Protein AF-U6D8N9-F1 (afdb_monomer_lite)

Structure (mmCIF, N/CA/C/O backbone):
data_AF-U6D8N9-F1
#
_entry.id   AF-U6D8N9-F1
#
loop_
_atom_site.group_PDB
_atom_site.id
_atom_site.type_symbol
_atom_site.label_atom_id
_atom_site.label_alt_id
_atom_site.label_comp_id
_atom_site.label_asym_id
_atom_site.label_entity_id
_atom_site.label_seq_id
_atom_site.pdbx_PDB_ins_code
_atom_site.Cartn_x
_atom_site.Cartn_y
_atom_site.Cartn_z
_atom_site.occupancy
_atom_site.B_iso_or_equiv
_atom_site.auth_seq_id
_atom_site.auth_comp_id
_atom_site.auth_asym_id
_atom_site.auth_atom_id
_atom_site.pdbx_PDB_model_num
ATOM 1 N N . LYS A 1 1 ? 36.384 -17.947 -38.502 1.00 39.75 1 LYS A N 1
ATOM 2 C CA . LYS A 1 1 ? 36.173 -18.004 -37.034 1.00 39.75 1 LYS A CA 1
ATOM 3 C C . LYS A 1 1 ? 35.117 -16.955 -36.671 1.00 39.75 1 LYS A C 1
ATOM 5 O O . LYS A 1 1 ? 35.402 -15.784 -36.860 1.00 39.75 1 LYS A O 1
ATOM 10 N N . LYS A 1 2 ? 33.898 -17.343 -36.265 1.00 46.84 2 LYS A N 1
ATOM 11 C CA . LYS A 1 2 ? 32.877 -16.417 -35.724 1.00 46.84 2 LYS A CA 1
ATOM 12 C C . LYS A 1 2 ? 32.918 -16.513 -34.194 1.00 46.84 2 LYS A C 1
ATOM 14 O O . LYS A 1 2 ? 32.837 -17.642 -33.709 1.00 46.84 2 LYS A O 1
ATOM 19 N N . PRO A 1 3 ? 33.0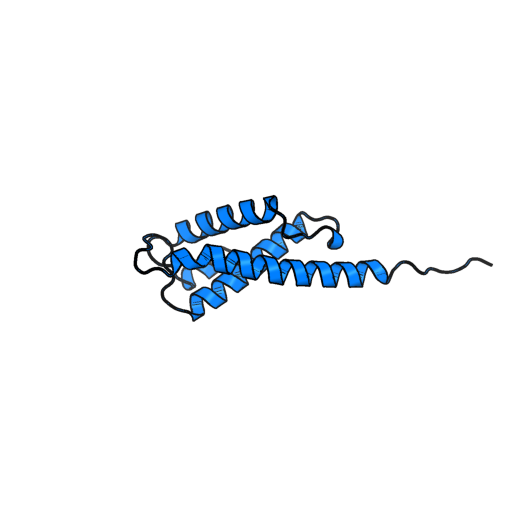52 -15.412 -33.438 1.00 44.06 3 PRO A N 1
ATOM 20 C CA . PRO A 1 3 ? 32.887 -15.471 -31.996 1.00 44.06 3 PRO A CA 1
ATOM 21 C C . PRO A 1 3 ? 31.393 -15.551 -31.653 1.00 44.06 3 PRO A C 1
ATOM 23 O O . PRO A 1 3 ? 30.565 -14.842 -32.225 1.00 44.06 3 PRO A O 1
ATOM 26 N N . LYS A 1 4 ? 31.070 -16.483 -30.752 1.00 53.25 4 LYS A N 1
ATOM 27 C CA . LYS A 1 4 ? 29.778 -16.650 -30.082 1.00 53.25 4 LYS A CA 1
ATOM 28 C C . LYS A 1 4 ? 29.699 -15.661 -28.910 1.00 53.25 4 LYS A C 1
ATOM 30 O O . LYS A 1 4 ? 30.587 -15.665 -28.070 1.00 53.25 4 LYS A O 1
ATOM 35 N N . THR A 1 5 ? 28.631 -14.866 -28.920 1.00 55.56 5 THR A N 1
ATOM 36 C CA . THR A 1 5 ? 27.770 -14.412 -27.809 1.00 55.56 5 THR A CA 1
ATOM 37 C C . THR A 1 5 ? 28.386 -14.175 -26.423 1.00 55.56 5 THR A C 1
ATOM 39 O O . THR A 1 5 ? 28.759 -15.125 -25.742 1.00 55.56 5 THR A O 1
ATOM 42 N N . ALA A 1 6 ? 28.313 -12.923 -25.952 1.00 47.12 6 ALA A N 1
ATOM 43 C CA . ALA A 1 6 ? 28.402 -12.550 -24.537 1.00 47.12 6 ALA A CA 1
ATOM 44 C C . ALA A 1 6 ? 27.665 -11.215 -24.271 1.00 47.12 6 ALA A C 1
ATOM 46 O O . ALA A 1 6 ? 28.308 -10.193 -24.078 1.00 47.12 6 ALA A O 1
ATOM 47 N N . GLU A 1 7 ? 26.325 -11.202 -24.292 1.00 46.59 7 GLU A N 1
ATOM 48 C CA . GLU A 1 7 ? 25.529 -10.008 -23.911 1.00 46.59 7 GLU A CA 1
ATOM 49 C C . GLU A 1 7 ? 24.281 -10.328 -23.056 1.00 46.59 7 GLU A C 1
ATOM 51 O O . GLU A 1 7 ? 23.499 -9.440 -22.744 1.00 46.59 7 GLU A O 1
ATOM 56 N N . ALA A 1 8 ? 24.069 -11.580 -22.630 1.00 45.88 8 ALA A N 1
ATOM 57 C CA . ALA A 1 8 ? 22.796 -11.978 -22.011 1.00 45.88 8 ALA A CA 1
ATOM 58 C C . ALA A 1 8 ? 22.736 -11.898 -20.468 1.00 45.88 8 ALA A C 1
ATOM 60 O O . ALA A 1 8 ? 21.652 -12.057 -19.910 1.00 45.88 8 ALA A O 1
ATOM 61 N N . ASP A 1 9 ? 23.846 -11.646 -19.763 1.00 51.69 9 ASP A N 1
ATOM 62 C CA . ASP A 1 9 ? 23.874 -11.756 -18.290 1.00 51.69 9 ASP A CA 1
ATOM 63 C C . ASP A 1 9 ? 23.598 -10.434 -17.544 1.00 51.69 9 ASP A C 1
ATOM 65 O O . ASP A 1 9 ? 23.009 -10.439 -16.461 1.00 51.69 9 ASP A O 1
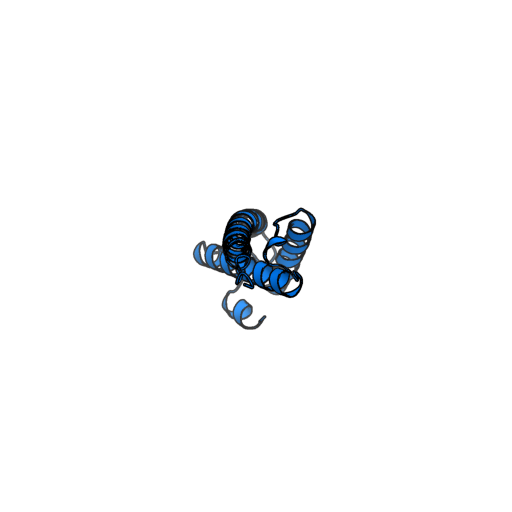ATOM 69 N N . THR A 1 10 ? 23.930 -9.281 -18.132 1.00 58.38 10 THR A N 1
ATOM 70 C CA . THR A 1 10 ? 23.891 -7.984 -17.428 1.00 58.38 10 THR A CA 1
ATOM 71 C C . THR A 1 10 ? 22.472 -7.448 -17.212 1.00 58.38 10 THR A C 1
ATOM 73 O O . THR A 1 10 ? 22.157 -6.951 -16.128 1.00 58.38 10 THR A O 1
ATOM 76 N N . SER A 1 11 ? 21.585 -7.589 -18.204 1.00 57.31 11 SER A N 1
ATOM 77 C CA . SER A 1 11 ? 20.202 -7.093 -18.103 1.00 57.31 11 SER A CA 1
ATOM 78 C C . SER A 1 11 ? 19.365 -7.863 -17.080 1.00 57.31 11 SER A C 1
ATOM 80 O O . SER A 1 11 ? 18.422 -7.317 -16.507 1.00 57.31 11 SER A O 1
ATOM 82 N N . SER A 1 12 ? 19.712 -9.122 -16.783 1.00 63.38 12 SER A N 1
ATOM 83 C CA . SER A 1 12 ? 18.969 -9.920 -15.799 1.00 63.38 12 SER A CA 1
ATOM 84 C C . SER A 1 12 ? 19.244 -9.470 -14.357 1.00 63.38 12 SER A C 1
ATOM 86 O O . SER A 1 12 ? 18.317 -9.377 -13.550 1.00 63.38 12 SER A O 1
ATOM 88 N N . GLU A 1 13 ? 20.495 -9.128 -14.041 1.00 74.38 13 GLU A N 1
ATOM 89 C CA . GLU A 1 13 ? 20.914 -8.666 -12.714 1.00 74.38 13 GLU A CA 1
ATOM 90 C C . GLU A 1 13 ? 20.426 -7.239 -12.436 1.00 74.38 13 GLU A C 1
ATOM 92 O O . GLU A 1 13 ? 19.8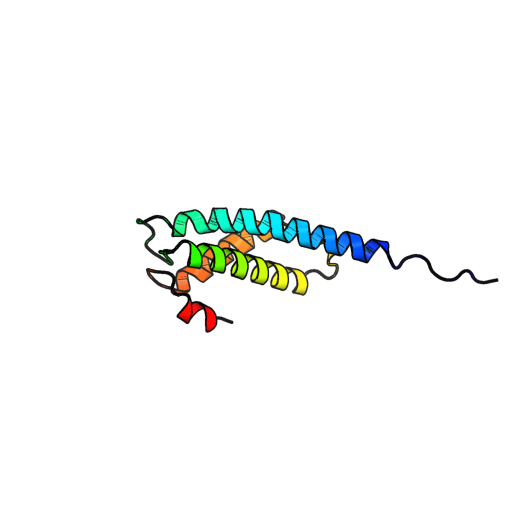94 -6.959 -11.357 1.00 74.38 13 GLU A O 1
ATOM 97 N N . LEU A 1 14 ? 20.514 -6.350 -13.433 1.00 77.19 14 LEU A N 1
ATOM 98 C CA . LEU A 1 14 ? 20.006 -4.982 -13.325 1.00 77.19 14 LEU A CA 1
ATOM 99 C C . LEU A 1 14 ? 18.485 -4.969 -13.105 1.00 77.19 14 LEU A C 1
ATOM 101 O O . LEU A 1 14 ? 17.990 -4.282 -12.212 1.00 77.19 14 LEU A O 1
ATOM 105 N N . ALA A 1 15 ? 17.746 -5.798 -13.848 1.00 78.12 15 ALA A N 1
ATOM 106 C CA . ALA A 1 15 ? 16.303 -5.944 -13.693 1.00 78.12 15 ALA A CA 1
ATOM 107 C C . ALA A 1 15 ? 15.900 -6.473 -12.306 1.00 78.12 15 ALA A C 1
ATOM 109 O O . ALA A 1 15 ? 14.915 -6.005 -11.730 1.00 78.12 15 ALA A O 1
ATOM 110 N N . LYS A 1 16 ? 16.640 -7.442 -11.745 1.00 83.06 16 LYS A N 1
ATOM 111 C CA . LYS A 1 16 ? 16.398 -7.936 -10.375 1.00 83.06 16 LYS A CA 1
ATOM 112 C C . LYS A 1 16 ? 16.620 -6.828 -9.349 1.00 83.06 16 LYS A C 1
ATOM 114 O O . LYS A 1 16 ? 15.776 -6.630 -8.475 1.00 83.06 16 LYS A O 1
ATOM 119 N N . LYS A 1 17 ? 17.715 -6.078 -9.489 1.00 87.00 17 LYS A N 1
ATOM 120 C CA . LYS A 1 17 ? 18.057 -4.979 -8.582 1.00 87.00 17 LYS A CA 1
ATOM 121 C C . LYS A 1 17 ? 17.039 -3.843 -8.650 1.00 87.00 17 LYS A C 1
ATOM 123 O O . LYS A 1 17 ? 16.577 -3.387 -7.609 1.00 87.00 17 LYS A O 1
ATOM 128 N N . SER A 1 18 ? 16.626 -3.454 -9.855 1.00 86.19 18 SER A N 1
ATOM 129 C CA . SER A 1 18 ? 15.607 -2.422 -10.075 1.00 86.19 18 SER A CA 1
ATOM 130 C C . SER A 1 18 ? 14.265 -2.809 -9.436 1.00 86.19 18 SER A C 1
ATOM 132 O O . SER A 1 18 ? 13.695 -2.055 -8.647 1.00 86.19 18 SER A O 1
ATOM 134 N N . LYS A 1 19 ? 13.823 -4.060 -9.628 1.00 87.94 19 LYS A N 1
ATOM 135 C CA . LYS A 1 19 ? 12.625 -4.618 -8.974 1.00 87.94 19 LYS A CA 1
ATOM 136 C C . LYS A 1 19 ? 12.699 -4.605 -7.448 1.00 87.94 19 LYS A C 1
ATOM 138 O O . LYS A 1 19 ? 11.703 -4.291 -6.794 1.00 87.94 19 LYS A O 1
ATOM 143 N N . GLU A 1 20 ? 13.845 -4.960 -6.875 1.00 90.31 20 GLU A N 1
ATOM 144 C CA . GLU A 1 20 ? 14.033 -4.960 -5.423 1.00 90.31 20 GLU A CA 1
ATOM 145 C C . GLU A 1 20 ? 13.999 -3.540 -4.844 1.00 90.31 20 GLU A C 1
ATOM 147 O O . GLU A 1 20 ? 13.274 -3.285 -3.876 1.00 90.31 20 GLU A O 1
ATOM 152 N N . VAL A 1 21 ? 14.717 -2.605 -5.474 1.00 91.31 21 VAL A N 1
ATOM 153 C CA . VAL A 1 21 ? 14.730 -1.187 -5.089 1.00 91.31 21 VAL A CA 1
ATOM 154 C C . VAL A 1 21 ? 13.327 -0.599 -5.190 1.00 91.31 21 VAL A C 1
ATOM 156 O O . VAL A 1 21 ? 12.831 -0.037 -4.212 1.00 91.31 21 VAL A O 1
ATOM 159 N N . PHE A 1 22 ? 12.644 -0.806 -6.319 1.00 91.06 22 PHE A N 1
ATOM 160 C CA . PHE A 1 22 ? 11.269 -0.360 -6.518 1.00 91.06 22 PHE A CA 1
ATOM 161 C C . PHE A 1 22 ? 10.350 -0.886 -5.417 1.00 91.06 22 PHE A C 1
ATOM 163 O O . PHE A 1 22 ? 9.610 -0.117 -4.807 1.00 91.06 22 PHE A O 1
ATOM 170 N N . ARG A 1 23 ? 10.415 -2.189 -5.115 1.00 91.75 23 ARG A N 1
ATOM 171 C CA . ARG A 1 23 ? 9.588 -2.808 -4.074 1.00 91.75 23 ARG A CA 1
ATOM 172 C C . ARG A 1 23 ? 9.831 -2.173 -2.707 1.00 91.75 23 ARG A C 1
ATOM 174 O O . ARG A 1 23 ? 8.866 -1.918 -1.987 1.00 91.75 23 ARG A O 1
ATOM 181 N N . LYS A 1 24 ? 11.092 -1.935 -2.340 1.00 93.50 24 LYS A N 1
ATOM 182 C CA . LYS A 1 24 ? 11.459 -1.339 -1.049 1.00 93.50 24 LYS A CA 1
ATOM 183 C C . LYS A 1 24 ? 10.956 0.102 -0.939 1.00 93.50 24 LYS A C 1
ATOM 185 O O . LYS A 1 24 ? 10.216 0.408 -0.004 1.00 93.50 24 LYS A O 1
ATOM 190 N N . GLU A 1 25 ? 11.286 0.939 -1.918 1.00 94.56 25 GLU A N 1
ATOM 191 C CA . GLU A 1 25 ? 10.894 2.353 -1.962 1.00 94.56 25 GLU A CA 1
ATOM 192 C C . GLU A 1 25 ? 9.369 2.509 -2.004 1.00 94.56 25 GLU A C 1
ATOM 194 O O . GLU A 1 25 ? 8.776 3.272 -1.237 1.00 94.56 25 GLU A O 1
ATOM 199 N N . MET A 1 26 ? 8.706 1.729 -2.862 1.00 94.31 26 MET A N 1
ATOM 200 C CA . MET A 1 26 ? 7.255 1.754 -2.998 1.00 94.31 26 MET A CA 1
ATOM 201 C C . MET A 1 26 ? 6.569 1.275 -1.721 1.00 94.31 26 MET A C 1
ATOM 203 O O . MET A 1 26 ? 5.624 1.908 -1.259 1.00 94.31 26 MET A O 1
ATOM 207 N N . SER A 1 27 ? 7.066 0.208 -1.087 1.00 94.56 27 SER A N 1
ATOM 208 C CA . SER A 1 27 ? 6.512 -0.261 0.184 1.00 94.56 27 SER A CA 1
ATOM 209 C C . SER A 1 27 ? 6.596 0.812 1.268 1.00 94.56 27 SER A C 1
ATOM 211 O O . SER A 1 27 ? 5.634 0.982 2.016 1.00 94.56 27 SER A O 1
ATOM 213 N N . GLN A 1 28 ? 7.711 1.540 1.366 1.00 95.50 28 GLN A N 1
ATOM 214 C CA . GLN A 1 28 ? 7.851 2.632 2.332 1.00 95.50 28 GLN A CA 1
ATOM 215 C C . GLN A 1 28 ? 6.878 3.777 2.030 1.00 95.50 28 GLN A C 1
ATOM 217 O O . GLN A 1 28 ? 6.205 4.270 2.938 1.00 95.50 28 GLN A O 1
ATOM 222 N N . PHE A 1 29 ? 6.744 4.155 0.759 1.00 95.56 29 PHE A N 1
ATOM 223 C CA . PHE A 1 29 ? 5.814 5.196 0.331 1.00 95.56 29 PHE A CA 1
ATOM 224 C C . PHE A 1 29 ? 4.345 4.823 0.588 1.00 95.56 29 PHE A C 1
ATOM 226 O O . PHE A 1 29 ? 3.567 5.634 1.094 1.00 95.56 29 PHE A O 1
ATOM 233 N N . ILE A 1 30 ? 3.963 3.576 0.307 1.00 95.12 30 ILE A N 1
ATOM 234 C CA . ILE A 1 30 ? 2.613 3.064 0.558 1.00 95.12 30 ILE A CA 1
ATOM 235 C C . ILE A 1 30 ? 2.319 3.061 2.057 1.00 95.12 30 ILE A C 1
ATOM 237 O O . ILE A 1 30 ? 1.266 3.540 2.462 1.00 95.12 30 ILE A O 1
ATOM 241 N N . VAL A 1 31 ? 3.252 2.607 2.899 1.00 95.62 31 VAL A N 1
ATOM 242 C CA . VAL A 1 31 ? 3.104 2.666 4.365 1.00 95.62 31 VAL A CA 1
ATOM 243 C C . VAL A 1 31 ? 2.855 4.101 4.836 1.00 95.62 31 VAL A C 1
ATOM 245 O O . VAL A 1 31 ? 1.945 4.329 5.634 1.00 95.62 31 VAL A O 1
ATOM 248 N N . GLN A 1 32 ? 3.588 5.083 4.300 1.00 95.44 32 GLN A N 1
ATOM 249 C CA . GLN A 1 32 ? 3.343 6.497 4.602 1.00 95.44 32 GLN A CA 1
ATOM 250 C C . GLN A 1 32 ? 1.947 6.954 4.159 1.00 95.44 32 GLN A C 1
ATOM 252 O O . GLN A 1 32 ? 1.258 7.631 4.922 1.00 95.44 32 GLN A O 1
ATOM 257 N N . CYS A 1 33 ? 1.498 6.546 2.970 1.00 94.88 33 CYS A N 1
ATOM 258 C CA . CYS A 1 33 ? 0.160 6.859 2.467 1.00 94.88 33 CYS A CA 1
ATOM 259 C C . CYS A 1 33 ? -0.958 6.181 3.271 1.00 94.88 33 CYS A C 1
ATOM 261 O O . CYS A 1 33 ? -2.051 6.734 3.366 1.00 94.88 33 CYS A O 1
ATOM 263 N N . LEU A 1 34 ? -0.698 5.007 3.852 1.00 94.69 34 LEU A N 1
ATOM 264 C CA . LEU A 1 34 ? -1.658 4.239 4.644 1.00 94.69 34 LEU A CA 1
ATOM 265 C C . LEU A 1 34 ? -1.740 4.699 6.109 1.00 94.69 34 LEU A C 1
ATOM 267 O O . LEU A 1 34 ? -2.768 4.498 6.751 1.00 94.69 34 LEU A O 1
ATOM 271 N N . ASN A 1 35 ? -0.696 5.329 6.657 1.00 94.06 35 ASN A N 1
ATOM 272 C CA . ASN A 1 35 ? -0.669 5.787 8.054 1.00 94.06 35 ASN A CA 1
ATOM 273 C C . ASN A 1 35 ? -1.866 6.676 8.464 1.00 94.06 35 ASN A C 1
ATOM 275 O O . ASN A 1 35 ? -2.412 6.457 9.548 1.00 94.06 35 ASN A O 1
ATOM 279 N N . PRO A 1 36 ? -2.344 7.633 7.642 1.00 93.81 36 PRO A N 1
ATOM 280 C CA . PRO A 1 36 ? -3.556 8.400 7.937 1.00 93.81 36 PRO A CA 1
ATOM 281 C C . PRO A 1 36 ? -4.805 7.532 8.135 1.00 93.81 36 PRO A C 1
ATOM 283 O O . PRO A 1 36 ? -5.647 7.868 8.963 1.00 93.81 36 PRO A O 1
ATOM 286 N N . TYR A 1 37 ? -4.898 6.396 7.438 1.00 93.38 37 TYR A N 1
ATOM 287 C CA . TYR A 1 37 ? -6.037 5.479 7.519 1.00 93.38 37 TYR A CA 1
ATOM 288 C C . TYR A 1 37 ? -6.043 4.640 8.802 1.00 93.38 37 TYR A C 1
ATOM 290 O O . TYR A 1 37 ? -7.073 4.083 9.164 1.00 93.38 37 TYR A O 1
ATOM 298 N N . ARG A 1 38 ? -4.930 4.580 9.546 1.00 92.75 38 ARG A N 1
ATOM 299 C CA . ARG A 1 38 ? -4.900 3.979 10.891 1.00 92.75 38 ARG A CA 1
ATOM 300 C C . ARG A 1 38 ? -5.403 4.912 11.990 1.00 92.75 38 ARG A C 1
ATOM 302 O O . ARG A 1 38 ? -5.632 4.459 13.111 1.00 92.75 38 ARG A O 1
ATOM 309 N N . LYS A 1 39 ? -5.521 6.216 11.721 1.00 92.94 39 LYS A N 1
ATOM 310 C CA . LYS A 1 39 ? -5.935 7.170 12.754 1.00 92.94 39 LYS A CA 1
ATOM 311 C C . LYS A 1 39 ? -7.386 6.901 13.166 1.00 92.94 39 LYS A C 1
ATOM 313 O O . LYS A 1 39 ? -8.214 6.603 12.305 1.00 92.94 39 LYS A O 1
ATOM 318 N N . PRO A 1 40 ? -7.722 7.050 14.459 1.00 88.69 40 PRO A N 1
ATOM 319 C CA . PRO A 1 40 ? -9.085 6.830 14.929 1.00 88.69 40 PRO A CA 1
ATOM 320 C C . PRO A 1 40 ? -10.102 7.797 14.311 1.00 88.69 40 PRO A C 1
ATOM 322 O O . PRO A 1 40 ? -11.259 7.427 14.149 1.00 88.69 40 PRO A O 1
ATOM 325 N N . ASP A 1 41 ? -9.643 8.984 13.909 1.00 88.81 41 ASP A N 1
ATOM 326 C CA . ASP A 1 41 ? -10.440 10.030 13.257 1.00 88.81 41 ASP A CA 1
ATOM 327 C C . ASP A 1 41 ? -10.672 9.780 11.749 1.00 88.81 41 ASP A C 1
ATOM 329 O O . ASP A 1 41 ? -11.353 10.546 11.068 1.00 88.81 41 ASP A O 1
ATOM 333 N N . CYS A 1 42 ? -1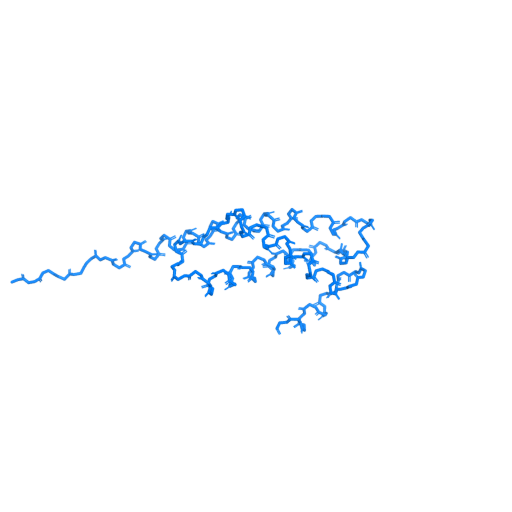0.100 8.708 11.187 1.00 90.69 42 CYS A N 1
ATOM 334 C CA . CYS A 1 42 ? -10.282 8.389 9.778 1.00 90.69 42 CYS A CA 1
ATOM 335 C C . CYS A 1 42 ? -11.729 7.951 9.505 1.00 90.69 42 CYS A C 1
ATOM 337 O O . CYS A 1 42 ? -12.206 6.961 10.060 1.00 90.69 42 CYS A O 1
ATOM 339 N N . LYS A 1 43 ? -12.414 8.692 8.628 1.00 88.81 43 LYS A N 1
ATOM 340 C CA . LYS A 1 43 ? -13.832 8.481 8.295 1.00 88.81 43 LYS A CA 1
ATOM 341 C C . LYS A 1 43 ? -14.067 7.503 7.143 1.00 88.81 43 LYS A C 1
ATOM 343 O O . LYS A 1 43 ? -15.210 7.124 6.920 1.00 88.81 43 LYS A O 1
ATOM 348 N N . VAL A 1 44 ? -13.025 7.155 6.382 1.00 89.81 44 VAL A N 1
ATOM 349 C CA . VAL A 1 44 ? -13.130 6.330 5.170 1.00 89.81 44 VAL A CA 1
ATOM 350 C C . VAL A 1 44 ? -11.967 5.351 5.101 1.00 89.81 44 VAL A C 1
ATOM 352 O O . VAL A 1 44 ? -10.820 5.770 5.206 1.00 89.81 44 VAL A O 1
ATOM 355 N N . GLY A 1 45 ? -12.247 4.065 4.887 1.00 89.69 45 GLY A N 1
ATOM 356 C CA . GLY A 1 45 ? -11.233 3.019 4.759 1.00 89.69 45 GLY A CA 1
ATOM 357 C C . GLY A 1 45 ? -10.363 2.874 6.007 1.00 89.69 45 GLY A C 1
ATOM 358 O O . GLY A 1 45 ? -9.185 2.536 5.896 1.00 89.69 45 GLY A O 1
ATOM 359 N N . ARG A 1 46 ? -10.907 3.171 7.198 1.00 94.44 46 ARG A N 1
ATOM 360 C CA . ARG A 1 46 ? -10.147 3.109 8.450 1.00 94.44 46 ARG A CA 1
ATOM 361 C C . ARG A 1 46 ? -9.632 1.694 8.689 1.00 94.44 46 ARG A C 1
ATOM 363 O O . ARG A 1 46 ? -10.411 0.745 8.715 1.00 94.44 46 ARG A O 1
ATOM 370 N N . ILE A 1 47 ? -8.334 1.563 8.926 1.00 94.00 47 ILE A N 1
ATOM 371 C CA . ILE A 1 47 ? -7.675 0.289 9.206 1.00 94.00 47 ILE A CA 1
ATOM 372 C C . ILE A 1 47 ? -7.633 0.091 10.721 1.00 94.00 47 ILE A C 1
ATOM 374 O O . ILE A 1 47 ? -7.066 0.912 11.445 1.00 94.00 47 ILE A O 1
ATOM 378 N N . THR A 1 48 ? -8.243 -0.987 11.206 1.00 91.06 48 THR A N 1
ATOM 379 C CA . THR A 1 48 ? -8.408 -1.260 12.643 1.00 91.06 48 THR A CA 1
ATOM 380 C C . THR A 1 48 ? -7.266 -2.088 13.219 1.00 91.06 48 THR A C 1
ATOM 382 O O . THR A 1 48 ? -6.839 -1.827 14.343 1.00 91.06 48 THR A O 1
ATOM 385 N N . THR A 1 49 ? -6.738 -3.052 12.460 1.00 92.06 49 THR A N 1
ATOM 386 C CA . THR A 1 49 ? -5.689 -3.959 12.935 1.00 92.06 49 THR A CA 1
ATOM 387 C C . THR A 1 49 ? -4.338 -3.690 12.272 1.00 92.06 49 THR A C 1
ATOM 389 O O . THR A 1 49 ? -4.219 -3.182 11.154 1.00 92.06 49 THR A O 1
ATOM 392 N N . THR A 1 50 ? -3.263 -4.050 12.976 1.00 92.44 50 THR A N 1
ATOM 393 C CA . THR A 1 50 ? -1.909 -3.977 12.408 1.00 92.44 50 THR A CA 1
ATOM 394 C C . THR A 1 50 ? -1.674 -5.049 11.345 1.00 92.44 50 THR A C 1
ATOM 396 O O . THR A 1 50 ? -0.859 -4.833 10.445 1.00 92.44 50 THR A O 1
ATOM 399 N N . GLU A 1 51 ? -2.371 -6.180 11.438 1.00 92.62 51 GLU A N 1
ATOM 400 C CA . GLU A 1 51 ? -2.307 -7.261 10.457 1.00 92.62 51 GLU A CA 1
ATOM 401 C C . GLU A 1 51 ? -2.868 -6.808 9.109 1.00 92.62 51 GLU A C 1
ATOM 403 O O . GLU A 1 51 ? -2.144 -6.857 8.113 1.00 92.62 51 GLU A O 1
ATOM 408 N N . ASP A 1 52 ? -4.075 -6.233 9.107 1.00 91.12 52 ASP A N 1
ATOM 409 C CA . ASP A 1 52 ? -4.721 -5.692 7.908 1.00 91.12 52 ASP A CA 1
ATOM 410 C C . ASP A 1 52 ? -3.844 -4.653 7.223 1.00 91.12 52 ASP A C 1
ATOM 412 O O . ASP A 1 52 ? -3.642 -4.690 6.015 1.00 91.12 52 ASP A O 1
ATOM 416 N N . PHE A 1 53 ? -3.236 -3.755 7.994 1.00 93.19 53 PHE A N 1
ATOM 417 C CA . PHE A 1 53 ? -2.326 -2.767 7.432 1.00 93.19 53 PHE A CA 1
ATOM 418 C C . PHE A 1 53 ? -1.098 -3.395 6.768 1.00 93.19 53 PHE A C 1
ATOM 420 O O . PHE A 1 53 ? -0.689 -2.956 5.695 1.00 93.19 53 PHE A O 1
ATOM 427 N N . LYS A 1 54 ? -0.465 -4.384 7.417 1.00 93.62 54 LYS A N 1
ATOM 428 C CA . LYS A 1 54 ? 0.715 -5.061 6.858 1.00 93.62 54 LYS A CA 1
ATOM 429 C C . LYS A 1 54 ? 0.335 -5.810 5.585 1.00 93.62 54 LYS A C 1
ATOM 431 O O . LYS A 1 54 ? 1.084 -5.757 4.609 1.00 93.62 54 LYS A O 1
ATOM 436 N N . HIS A 1 55 ? -0.811 -6.484 5.599 1.00 92.44 55 HIS A N 1
ATOM 437 C CA . HIS A 1 55 ? -1.345 -7.183 4.442 1.00 92.44 55 HIS A CA 1
ATOM 438 C C . HIS A 1 55 ? -1.625 -6.207 3.296 1.00 92.44 55 HIS A C 1
ATOM 440 O O . HIS A 1 55 ? -1.093 -6.372 2.202 1.00 92.44 55 HIS A O 1
ATOM 446 N N . LEU A 1 56 ? -2.355 -5.130 3.573 1.00 92.81 56 LEU A N 1
ATOM 447 C CA . LEU A 1 56 ? -2.749 -4.131 2.590 1.00 92.81 56 LEU A CA 1
ATOM 448 C C . LEU A 1 56 ? -1.548 -3.391 1.991 1.00 92.81 56 LEU A C 1
ATOM 450 O O . LEU A 1 56 ? -1.472 -3.222 0.777 1.00 92.81 56 LEU A O 1
ATOM 454 N N . ALA A 1 57 ? -0.554 -3.023 2.806 1.00 93.94 57 ALA A N 1
ATOM 455 C CA . ALA A 1 57 ? 0.690 -2.433 2.311 1.00 93.94 57 ALA A CA 1
ATOM 456 C C . ALA A 1 57 ? 1.405 -3.366 1.319 1.00 93.94 57 ALA A C 1
ATOM 458 O O . ALA A 1 57 ? 1.835 -2.929 0.249 1.00 93.94 57 ALA A O 1
ATOM 459 N N . ARG A 1 58 ? 1.493 -4.665 1.642 1.00 92.69 58 ARG A N 1
ATOM 460 C CA . ARG A 1 58 ? 2.077 -5.682 0.755 1.00 92.69 58 ARG A CA 1
ATOM 461 C C . ARG A 1 58 ? 1.248 -5.868 -0.517 1.00 92.69 58 ARG A C 1
ATOM 463 O O . ARG A 1 58 ? 1.833 -5.853 -1.600 1.00 92.69 58 ARG A O 1
ATOM 470 N N . LYS A 1 59 ? -0.080 -5.987 -0.399 1.00 92.25 59 LYS A N 1
ATOM 471 C CA . LYS A 1 59 ? -1.007 -6.155 -1.530 1.00 92.25 59 LYS A CA 1
ATOM 472 C C . LYS A 1 59 ? -0.898 -4.988 -2.503 1.00 92.25 59 LYS A C 1
ATOM 474 O O . LYS A 1 59 ? -0.678 -5.197 -3.692 1.00 92.25 59 LYS A O 1
ATOM 479 N N . LEU A 1 60 ? -0.955 -3.757 -1.998 1.00 93.25 60 LEU A N 1
ATOM 480 C CA . LEU A 1 60 ? -0.847 -2.553 -2.819 1.00 93.25 60 LEU A CA 1
ATOM 481 C C . LEU A 1 60 ? 0.533 -2.428 -3.472 1.00 93.25 60 LEU A C 1
ATOM 483 O O . LEU A 1 60 ? 0.606 -2.091 -4.649 1.00 93.25 60 LEU A O 1
ATOM 487 N N . THR A 1 61 ? 1.616 -2.758 -2.757 1.00 93.31 61 THR A N 1
ATOM 488 C CA . THR A 1 61 ? 2.973 -2.748 -3.336 1.00 93.31 61 THR A CA 1
ATOM 489 C C . THR A 1 61 ? 3.068 -3.727 -4.502 1.00 93.31 61 THR A C 1
ATOM 491 O O . THR A 1 61 ? 3.571 -3.378 -5.567 1.00 93.31 61 THR A O 1
ATOM 494 N N . HIS A 1 62 ? 2.543 -4.941 -4.324 1.00 92.38 62 HIS A N 1
ATOM 495 C CA . HIS A 1 62 ? 2.518 -5.956 -5.371 1.00 92.38 62 HIS A CA 1
ATOM 496 C C . HIS A 1 62 ? 1.634 -5.541 -6.558 1.00 92.38 62 HIS A C 1
ATOM 498 O O . HIS A 1 62 ? 2.042 -5.678 -7.709 1.00 92.38 62 HIS A O 1
ATOM 504 N N . GLY A 1 63 ? 0.450 -4.985 -6.289 1.00 91.31 63 GLY A N 1
ATOM 505 C CA . GLY A 1 63 ? -0.473 -4.503 -7.315 1.00 91.31 63 GLY A CA 1
ATOM 506 C C . GLY A 1 63 ? 0.120 -3.376 -8.161 1.00 91.31 63 GLY A C 1
ATOM 507 O O . GLY A 1 63 ? 0.076 -3.447 -9.387 1.00 91.31 63 GLY A O 1
ATOM 508 N N . VAL A 1 64 ? 0.731 -2.370 -7.524 1.00 92.00 64 VAL A N 1
ATOM 509 C CA . VAL A 1 64 ? 1.412 -1.266 -8.222 1.00 92.00 64 VAL A CA 1
ATOM 510 C C . VAL A 1 64 ? 2.581 -1.798 -9.045 1.00 92.00 64 VAL A C 1
ATOM 512 O O . VAL A 1 64 ? 2.671 -1.488 -10.226 1.00 92.00 64 VAL A O 1
ATOM 515 N N . MET A 1 65 ? 3.426 -2.655 -8.468 1.00 90.56 65 MET A N 1
ATOM 516 C CA . MET A 1 65 ? 4.569 -3.235 -9.175 1.00 90.56 65 MET A CA 1
ATOM 517 C C . MET A 1 65 ? 4.145 -4.030 -10.414 1.00 90.56 65 MET A C 1
ATOM 519 O O . MET A 1 65 ? 4.689 -3.811 -11.489 1.00 90.56 65 MET A O 1
ATOM 523 N N . ASN A 1 66 ? 3.148 -4.913 -10.302 1.00 89.44 66 ASN A N 1
ATOM 524 C CA . ASN A 1 66 ? 2.641 -5.660 -11.457 1.00 89.44 66 ASN A CA 1
ATOM 525 C C . ASN A 1 66 ? 2.016 -4.750 -12.509 1.00 89.44 66 ASN A C 1
ATOM 527 O O . ASN A 1 66 ? 2.134 -5.019 -13.702 1.00 89.44 66 ASN A O 1
ATOM 531 N N . LYS A 1 67 ? 1.345 -3.677 -12.081 1.00 88.88 67 LYS A N 1
ATOM 532 C CA . LYS A 1 67 ? 0.769 -2.702 -13.002 1.00 88.88 67 LYS A CA 1
ATOM 533 C C . LYS A 1 67 ? 1.870 -1.974 -13.766 1.00 88.88 67 LYS A C 1
ATOM 535 O O . LYS A 1 67 ? 1.825 -1.969 -14.988 1.00 88.88 67 LYS A O 1
ATOM 540 N N . GLU A 1 68 ? 2.890 -1.466 -13.081 1.00 88.56 68 GLU A N 1
ATOM 541 C CA . GLU A 1 68 ? 4.034 -0.816 -13.727 1.00 88.56 68 GLU A CA 1
ATOM 542 C C . GLU A 1 68 ? 4.806 -1.784 -14.632 1.00 88.56 68 GLU A C 1
ATOM 544 O O . GLU A 1 68 ? 5.146 -1.406 -15.745 1.00 88.56 68 GLU A O 1
ATOM 549 N N . LEU A 1 69 ? 4.982 -3.053 -14.246 1.00 86.12 69 LEU A N 1
ATOM 550 C CA . LEU A 1 69 ? 5.605 -4.078 -15.099 1.00 86.12 69 LEU A CA 1
ATOM 551 C C . LEU A 1 69 ? 4.809 -4.390 -16.377 1.00 86.12 69 LEU A C 1
ATOM 553 O O . LEU A 1 69 ? 5.403 -4.829 -17.355 1.00 86.12 69 LEU A O 1
ATOM 557 N N . LYS A 1 70 ? 3.487 -4.165 -16.401 1.00 86.75 70 LYS A N 1
ATOM 558 C CA . LYS A 1 70 ? 2.683 -4.280 -17.633 1.00 86.75 70 LYS A CA 1
ATOM 559 C C . LYS A 1 70 ? 2.900 -3.103 -18.587 1.00 86.75 70 LYS A C 1
ATOM 561 O O . LYS A 1 70 ? 2.724 -3.270 -19.790 1.00 86.75 70 LYS A O 1
ATOM 566 N N . TYR A 1 71 ? 3.240 -1.924 -18.065 1.00 81.44 71 TYR A N 1
ATOM 567 C CA . TYR A 1 71 ? 3.475 -0.717 -18.866 1.00 81.44 71 TYR A CA 1
ATOM 568 C C . TYR A 1 71 ? 4.961 -0.497 -19.196 1.00 81.44 71 TYR A C 1
ATOM 570 O O . TYR A 1 71 ? 5.275 0.091 -20.230 1.00 81.44 71 TYR A O 1
ATOM 578 N N . CYS A 1 72 ? 5.875 -0.983 -18.354 1.00 80.06 72 CYS A N 1
ATOM 579 C CA . CYS A 1 72 ? 7.316 -0.942 -18.577 1.00 80.06 72 CYS A CA 1
ATOM 580 C C . CYS A 1 72 ? 7.722 -2.028 -19.574 1.00 80.06 72 CYS A C 1
ATOM 582 O O . CYS A 1 72 ? 7.647 -3.218 -19.278 1.00 80.06 72 CYS A O 1
ATOM 584 N N . LYS A 1 73 ? 8.190 -1.607 -20.753 1.00 74.69 73 LYS A N 1
ATOM 585 C CA . LYS A 1 73 ? 8.729 -2.519 -21.774 1.00 74.69 73 LYS A CA 1
ATOM 586 C C . LYS A 1 73 ? 10.025 -3.184 -21.311 1.00 74.69 73 LYS A C 1
ATOM 588 O O . LYS A 1 73 ? 10.217 -4.363 -21.587 1.00 74.69 73 LYS A O 1
ATOM 593 N N . ASN A 1 74 ? 10.855 -2.450 -20.564 1.00 77.00 74 ASN A N 1
ATOM 594 C CA . ASN A 1 74 ? 12.047 -2.990 -19.923 1.00 77.00 74 ASN A CA 1
ATOM 595 C C . ASN A 1 74 ? 11.883 -2.937 -18.398 1.00 77.00 74 ASN A C 1
ATOM 597 O O . ASN A 1 74 ? 11.510 -1.899 -17.854 1.00 77.00 74 ASN A O 1
ATOM 601 N N . PRO A 1 75 ? 12.196 -4.023 -17.676 1.00 72.00 75 PRO A N 1
ATOM 602 C CA . PRO A 1 75 ? 12.175 -4.039 -16.210 1.00 72.00 75 PRO A CA 1
ATOM 603 C C . PRO A 1 75 ? 13.275 -3.171 -15.576 1.00 72.00 75 PRO A C 1
ATOM 605 O O . PRO A 1 75 ? 13.272 -2.967 -14.366 1.00 72.00 75 PRO A O 1
ATOM 608 N N . GLU A 1 76 ? 14.222 -2.705 -16.384 1.00 75.56 76 GLU A N 1
ATOM 609 C CA . GLU A 1 76 ? 15.337 -1.833 -16.016 1.00 75.56 76 GLU A CA 1
ATOM 610 C C . GLU A 1 76 ? 14.844 -0.412 -15.714 1.00 75.56 76 GLU A C 1
ATOM 612 O O . GLU A 1 76 ? 15.265 0.183 -14.726 1.00 75.56 76 GLU A O 1
ATOM 617 N N . ASP A 1 77 ? 13.867 0.061 -16.496 1.00 79.69 77 ASP A N 1
ATOM 618 C CA . ASP A 1 77 ? 13.213 1.372 -16.376 1.00 79.69 77 ASP A CA 1
ATOM 619 C C . ASP A 1 77 ? 12.234 1.463 -15.184 1.00 79.69 77 ASP A C 1
ATOM 621 O O . ASP A 1 77 ? 11.598 2.497 -14.963 1.00 79.69 77 ASP A O 1
ATOM 625 N N . LEU A 1 78 ? 12.067 0.379 -14.417 1.00 85.56 78 LEU A N 1
ATOM 626 C CA . LEU A 1 78 ? 11.136 0.331 -13.292 1.00 85.56 78 LEU A CA 1
ATOM 627 C C . LEU A 1 78 ? 11.649 1.175 -12.116 1.00 85.56 78 LEU A C 1
ATOM 629 O O . LEU A 1 78 ? 12.397 0.702 -11.266 1.00 85.56 78 LEU A O 1
ATOM 633 N N . GLU A 1 79 ? 11.168 2.409 -12.006 1.00 86.50 79 GLU A N 1
ATOM 634 C CA . GLU A 1 79 ? 11.596 3.337 -10.960 1.00 86.50 79 GLU A CA 1
ATOM 635 C C . GLU A 1 79 ? 10.428 3.898 -10.137 1.00 86.50 79 GLU A C 1
ATOM 637 O O . GLU A 1 79 ? 9.355 4.224 -10.648 1.00 86.50 79 GLU A O 1
ATOM 642 N N . CYS A 1 80 ? 10.650 4.067 -8.829 1.00 88.31 80 CYS A N 1
ATOM 643 C CA . CYS A 1 80 ? 9.728 4.757 -7.927 1.00 88.31 80 CYS A CA 1
ATOM 644 C C . CYS A 1 80 ? 9.874 6.288 -8.055 1.00 88.31 80 CYS A C 1
ATOM 646 O O . CYS A 1 80 ? 10.276 6.982 -7.115 1.00 88.31 80 CYS A O 1
ATOM 648 N N . ASN A 1 81 ? 9.553 6.817 -9.235 1.00 90.19 81 ASN A N 1
ATOM 649 C CA . ASN A 1 81 ? 9.594 8.253 -9.517 1.00 90.19 81 ASN A CA 1
ATOM 650 C C . ASN A 1 81 ? 8.334 8.990 -9.014 1.00 90.19 81 ASN A C 1
ATOM 652 O O . ASN A 1 81 ? 7.373 8.386 -8.527 1.00 90.19 81 ASN A O 1
ATOM 656 N N . GLU A 1 82 ? 8.321 10.320 -9.134 1.00 92.19 82 GLU A N 1
ATOM 657 C CA . GLU A 1 82 ? 7.204 11.154 -8.668 1.00 92.19 82 GLU A CA 1
ATOM 658 C C . GLU A 1 82 ? 5.871 10.838 -9.357 1.00 92.19 82 GLU A C 1
ATOM 660 O O . GLU A 1 82 ? 4.827 10.843 -8.704 1.00 92.19 82 GLU A O 1
ATOM 665 N N . ASN A 1 83 ? 5.888 10.494 -10.647 1.00 89.62 83 ASN A N 1
ATOM 666 C CA . ASN A 1 83 ? 4.681 10.119 -11.382 1.00 89.62 83 ASN A CA 1
ATOM 667 C C . ASN A 1 83 ? 4.081 8.818 -10.830 1.00 89.62 83 ASN A C 1
ATOM 669 O O . ASN A 1 83 ? 2.878 8.750 -10.567 1.00 89.62 83 ASN A O 1
ATOM 673 N N . VAL A 1 84 ? 4.913 7.800 -10.587 1.00 90.50 84 VAL A N 1
ATOM 674 C CA . VAL A 1 84 ? 4.462 6.536 -9.986 1.00 90.50 84 VAL A CA 1
ATOM 675 C C . VAL A 1 84 ? 3.963 6.768 -8.559 1.00 90.50 84 VAL A C 1
ATOM 677 O O . VAL A 1 84 ? 2.903 6.256 -8.193 1.00 90.50 84 VAL A O 1
ATOM 680 N N . LYS A 1 85 ? 4.652 7.593 -7.759 1.00 92.56 85 LYS A N 1
ATOM 681 C CA . LYS A 1 85 ? 4.207 7.978 -6.407 1.00 92.56 85 LYS A CA 1
ATOM 682 C C . LYS A 1 85 ? 2.850 8.685 -6.436 1.00 92.56 85 LYS A C 1
ATOM 684 O O . LYS A 1 85 ? 1.953 8.326 -5.672 1.00 92.56 85 LYS A O 1
ATOM 689 N N . HIS A 1 86 ? 2.656 9.639 -7.344 1.00 93.50 86 HIS A N 1
ATOM 690 C CA . HIS A 1 86 ? 1.389 10.353 -7.498 1.00 93.50 86 HIS A CA 1
ATOM 691 C C . HIS A 1 86 ? 0.246 9.401 -7.878 1.00 93.50 86 HIS A C 1
ATOM 693 O O . HIS A 1 86 ? -0.772 9.347 -7.183 1.00 93.50 86 HIS A O 1
ATOM 699 N N . LYS A 1 87 ? 0.447 8.577 -8.916 1.00 92.00 87 LYS A N 1
ATOM 700 C CA . LYS A 1 87 ? -0.517 7.548 -9.343 1.00 92.00 87 LYS A CA 1
ATOM 701 C C . LYS A 1 87 ? -0.838 6.563 -8.223 1.00 92.00 87 LYS A C 1
ATOM 703 O O . LYS A 1 87 ? -1.998 6.208 -8.033 1.00 92.00 87 LYS A O 1
ATOM 708 N N . THR A 1 88 ? 0.170 6.146 -7.462 1.00 93.31 88 THR A N 1
ATOM 709 C CA . THR A 1 88 ? 0.004 5.232 -6.326 1.00 93.31 88 THR A CA 1
ATOM 710 C C . THR A 1 88 ? -0.839 5.868 -5.229 1.00 93.31 88 THR A C 1
ATOM 712 O O . THR A 1 88 ? -1.763 5.240 -4.723 1.00 93.31 88 THR A O 1
ATOM 715 N N . LYS A 1 89 ? -0.585 7.133 -4.886 1.00 94.06 89 LYS A N 1
ATOM 716 C CA . LYS A 1 89 ? -1.362 7.858 -3.874 1.00 94.06 89 LYS A CA 1
ATOM 717 C C . LYS A 1 89 ? -2.835 7.995 -4.271 1.00 94.06 89 LYS A C 1
ATOM 719 O O . LYS A 1 89 ? -3.719 7.711 -3.463 1.00 94.06 89 LYS A O 1
ATOM 724 N N . GLU A 1 90 ? -3.094 8.388 -5.517 1.00 94.69 90 GLU A N 1
ATOM 725 C CA . GLU A 1 90 ? -4.436 8.445 -6.115 1.00 94.69 90 GLU A CA 1
ATOM 726 C C . GLU A 1 90 ? -5.124 7.074 -6.095 1.00 94.69 90 GLU A C 1
ATOM 728 O O . GLU A 1 90 ? -6.291 6.955 -5.715 1.00 94.69 90 GLU A O 1
ATOM 733 N N . TYR A 1 91 ? -4.384 6.025 -6.462 1.00 92.94 91 TYR A N 1
ATOM 734 C CA . TYR A 1 91 ? -4.866 4.651 -6.455 1.00 92.94 91 TYR A CA 1
ATOM 735 C C . TYR A 1 91 ? -5.270 4.199 -5.050 1.00 92.94 91 TYR A C 1
ATOM 737 O O . TYR A 1 91 ? -6.393 3.740 -4.878 1.00 92.94 91 TYR A O 1
ATOM 745 N N . ILE A 1 92 ? -4.418 4.400 -4.038 1.00 92.94 92 ILE A N 1
ATOM 746 C CA . ILE A 1 92 ? -4.722 4.065 -2.637 1.00 92.94 92 ILE A CA 1
ATOM 747 C C . ILE A 1 92 ? -5.964 4.809 -2.163 1.00 92.94 92 ILE A C 1
ATOM 749 O O . ILE A 1 92 ? -6.837 4.210 -1.546 1.00 92.94 92 ILE A O 1
ATOM 753 N N . LYS A 1 93 ? -6.071 6.106 -2.467 1.00 92.12 93 LYS A N 1
ATOM 754 C CA . LYS A 1 93 ? -7.232 6.908 -2.077 1.00 92.12 93 LYS A CA 1
ATOM 755 C C . LYS A 1 93 ? -8.523 6.339 -2.666 1.00 92.12 93 LYS A C 1
ATOM 757 O O . LYS A 1 93 ? -9.465 6.090 -1.920 1.00 92.12 93 LYS A O 1
ATOM 762 N N . LYS A 1 94 ? -8.548 6.077 -3.977 1.00 92.19 94 LYS A N 1
ATOM 763 C CA . LYS A 1 94 ? -9.703 5.465 -4.656 1.00 92.19 94 LYS A CA 1
ATOM 764 C C . LYS A 1 94 ? -10.000 4.064 -4.129 1.00 92.19 94 LYS A C 1
ATOM 766 O O . LYS A 1 94 ? -11.161 3.703 -3.997 1.00 92.19 94 LYS A O 1
ATOM 771 N N . TYR A 1 95 ? -8.962 3.290 -3.819 1.00 91.44 95 TYR A N 1
ATOM 772 C CA . TYR A 1 95 ? -9.085 1.953 -3.251 1.00 91.44 95 TYR A CA 1
ATOM 773 C C . TYR A 1 95 ? -9.787 1.993 -1.895 1.00 91.44 95 TYR A C 1
ATOM 775 O O . TYR A 1 95 ? -10.809 1.347 -1.707 1.00 91.44 95 TYR A O 1
ATOM 783 N N . MET A 1 96 ? -9.301 2.840 -0.987 1.00 91.19 96 MET A N 1
ATOM 784 C CA . MET A 1 96 ? -9.856 3.006 0.357 1.00 91.19 96 MET A CA 1
ATOM 785 C C . MET A 1 96 ? -11.288 3.529 0.356 1.00 91.19 96 MET A C 1
ATOM 787 O O . MET A 1 96 ? -12.085 3.131 1.200 1.00 91.19 96 MET A O 1
ATOM 791 N N . GLN A 1 97 ? -11.634 4.382 -0.610 1.00 89.88 97 GLN A N 1
ATOM 792 C CA . GLN A 1 97 ? -12.995 4.891 -0.773 1.00 89.88 97 GLN A CA 1
ATOM 793 C C . GLN A 1 97 ? -14.030 3.795 -1.057 1.00 89.88 97 GLN A C 1
ATOM 795 O O . GLN A 1 97 ? -15.200 3.998 -0.743 1.00 89.88 97 GLN A O 1
ATOM 800 N N . LYS A 1 98 ? -13.625 2.635 -1.594 1.00 88.44 98 LYS A N 1
ATOM 801 C CA . LYS A 1 98 ? -14.544 1.519 -1.865 1.00 88.44 98 LYS A CA 1
ATOM 802 C C . LYS A 1 98 ? -15.058 0.840 -0.596 1.00 88.44 98 LYS A C 1
ATOM 804 O O . LYS A 1 98 ? -16.165 0.324 -0.602 1.00 88.44 98 LYS A O 1
ATOM 809 N N . PHE A 1 99 ? -14.288 0.877 0.490 1.00 86.00 99 PHE A N 1
ATOM 810 C CA . PHE A 1 99 ? -14.600 0.151 1.726 1.00 86.00 99 PHE A CA 1
ATOM 811 C C . PHE A 1 99 ? -15.527 0.922 2.682 1.00 86.00 99 PHE A C 1
ATOM 813 O O . PHE A 1 99 ? -15.800 0.474 3.794 1.00 86.00 99 PHE A O 1
ATOM 820 N N . GLY A 1 100 ? -16.012 2.106 2.291 1.00 86.62 100 GLY A N 1
ATOM 821 C CA . GLY A 1 100 ? -16.843 2.934 3.164 1.00 86.62 100 GLY A CA 1
ATOM 822 C C . GLY A 1 100 ? -16.064 3.397 4.397 1.00 86.62 100 GLY A C 1
ATOM 823 O O . GLY A 1 100 ? -14.946 3.877 4.262 1.00 86.62 100 GLY A O 1
ATOM 824 N N . ALA A 1 101 ? -16.630 3.277 5.602 1.00 89.31 101 ALA A N 1
ATOM 825 C CA . ALA A 1 101 ? -16.026 3.831 6.821 1.00 89.31 101 ALA A CA 1
ATOM 826 C C . ALA A 1 101 ? -14.793 3.060 7.332 1.00 89.31 101 ALA A C 1
ATOM 828 O O . ALA A 1 101 ? -13.841 3.663 7.831 1.00 89.31 101 ALA A O 1
ATOM 829 N N . VAL A 1 102 ? -14.795 1.731 7.204 1.00 90.06 102 VAL A N 1
ATOM 830 C CA . VAL A 1 102 ? -13.787 0.831 7.784 1.00 90.06 102 VAL A CA 1
ATOM 831 C C . VAL A 1 102 ? -13.313 -0.136 6.709 1.00 90.06 102 VAL A C 1
ATOM 833 O O . VAL A 1 102 ? -14.129 -0.727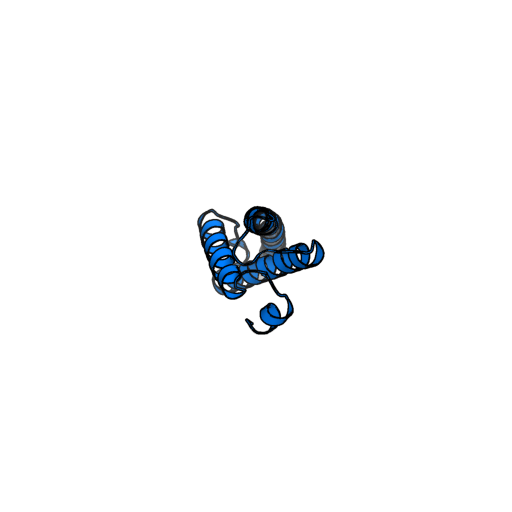 6.010 1.00 90.06 102 VAL A O 1
ATOM 836 N N . TYR A 1 103 ? -11.999 -0.311 6.591 1.00 90.69 103 TYR A N 1
ATOM 837 C CA . TYR A 1 103 ? -11.414 -1.292 5.684 1.00 90.69 103 TYR A CA 1
ATOM 838 C C . TYR A 1 103 ? -11.793 -2.713 6.117 1.00 90.69 103 TYR A C 1
ATOM 840 O O . TYR A 1 103 ? -11.622 -3.079 7.282 1.00 90.69 103 TYR A O 1
ATOM 848 N N . LYS A 1 104 ? -12.288 -3.517 5.172 1.00 86.44 104 LYS A N 1
ATOM 849 C CA . LYS A 1 104 ? -12.675 -4.909 5.407 1.00 86.44 104 LYS A CA 1
ATOM 850 C C . LYS A 1 104 ? -11.948 -5.828 4.421 1.00 86.44 104 LYS A C 1
ATOM 852 O O . LYS A 1 104 ? -12.253 -5.791 3.232 1.00 86.44 104 LYS A O 1
ATOM 857 N N . PRO A 1 105 ? -11.058 -6.714 4.895 1.00 79.75 105 PRO A N 1
ATOM 858 C CA . PRO A 1 105 ? -10.255 -7.580 4.026 1.00 79.75 105 PRO A CA 1
ATOM 859 C C . PRO A 1 105 ? -11.076 -8.625 3.246 1.00 79.75 105 PRO A C 1
ATOM 861 O O . PRO A 1 105 ? -10.610 -9.155 2.244 1.00 79.75 105 PRO A O 1
ATOM 864 N N . LYS A 1 106 ? -12.311 -8.933 3.665 1.00 74.06 106 LYS A N 1
ATOM 865 C CA . LYS A 1 106 ? -13.185 -9.852 2.913 1.00 74.06 106 LYS A CA 1
ATOM 866 C C . LYS A 1 106 ? -13.641 -9.240 1.582 1.00 74.06 106 LYS A C 1
ATOM 868 O O . LYS A 1 106 ? -13.497 -9.884 0.554 1.00 74.06 106 LYS A O 1
ATOM 873 N N . GLU A 1 107 ? -14.069 -7.976 1.607 1.00 69.88 107 GLU A N 1
ATOM 874 C CA . GLU A 1 107 ? -14.480 -7.216 0.410 1.00 69.88 107 GLU A CA 1
ATOM 875 C C . GLU A 1 107 ? -13.271 -6.880 -0.495 1.00 69.88 107 GLU A C 1
ATOM 877 O O . GLU A 1 107 ? -13.413 -6.629 -1.685 1.00 69.88 107 GLU A O 1
ATOM 882 N N . ASP A 1 108 ? -12.052 -6.914 0.055 1.00 68.75 108 ASP A N 1
ATOM 883 C CA . ASP A 1 108 ? -10.790 -6.652 -0.653 1.00 68.75 108 ASP A CA 1
ATOM 884 C C . ASP A 1 108 ? -10.413 -7.767 -1.645 1.00 68.75 108 ASP A C 1
ATOM 886 O O . ASP A 1 108 ? -9.767 -7.498 -2.660 1.00 68.75 108 ASP A O 1
ATOM 890 N N . THR A 1 109 ? -10.840 -9.003 -1.372 1.00 64.12 109 THR A N 1
ATOM 891 C CA . THR A 1 109 ? -10.561 -10.187 -2.207 1.00 64.12 109 THR A CA 1
ATOM 892 C C . THR A 1 109 ? -11.480 -10.249 -3.438 1.00 64.12 109 THR A C 1
ATOM 894 O O . THR A 1 109 ? -11.155 -10.898 -4.423 1.00 64.12 109 THR A O 1
ATOM 897 N N . GLU A 1 110 ? -12.608 -9.534 -3.412 1.00 59.53 110 GLU A N 1
ATOM 898 C CA . GLU A 1 110 ? -13.600 -9.484 -4.501 1.00 59.53 110 GLU A CA 1
ATOM 899 C C . GLU A 1 110 ? -13.323 -8.361 -5.519 1.00 59.53 110 GLU A C 1
ATOM 901 O O . GLU A 1 110 ? -14.009 -8.244 -6.531 1.00 59.53 110 GLU A O 1
ATOM 906 N N . LEU A 1 111 ? -12.325 -7.510 -5.252 1.00 57.53 111 LEU A N 1
ATOM 907 C CA . LEU A 1 111 ? -11.953 -6.359 -6.085 1.00 57.53 111 LEU A CA 1
ATOM 908 C C . LEU A 1 111 ? -10.837 -6.663 -7.106 1.00 57.53 111 LEU A C 1
ATOM 910 O O . LEU A 1 111 ? -10.323 -5.720 -7.720 1.00 57.53 111 LEU A O 1
ATOM 914 N N . GLU A 1 112 ? -10.451 -7.935 -7.252 1.00 51.06 112 GLU A N 1
ATOM 915 C CA . GLU A 1 112 ? -9.422 -8.432 -8.185 1.00 51.06 112 GLU A CA 1
ATOM 916 C C . GLU A 1 112 ? -9.955 -8.725 -9.593 1.00 51.06 112 GLU A C 1
ATOM 918 O O . GLU A 1 112 ? -11.066 -9.284 -9.723 1.00 51.06 112 GLU A O 1
#

Secondary structure (DSSP, 8-state):
-PPP---SSHHHHHHHHHHHHHHHHHHHHHHHHHGGGGSTT--SSB---HHHHHHHHHHHHHHHHHHHHHH-SSGGG----HHHHHHHHHHHHHHHHTTTTB--HHHHGGG-

pLDDT: mean 83.88, std 14.23, range [39.75, 95.62]

Sequence (112 aa):
KKPKTAEADTSSELAKKSKEVFRKEMSQFIVQCLNPYRKPDCKVGRITTTEDFKHLARKLTHGVMNKELKYCKNPEDLECNENVKHKTKEYIKKYMQKFGAVYKPKEDTELE

Foldseek 3Di:
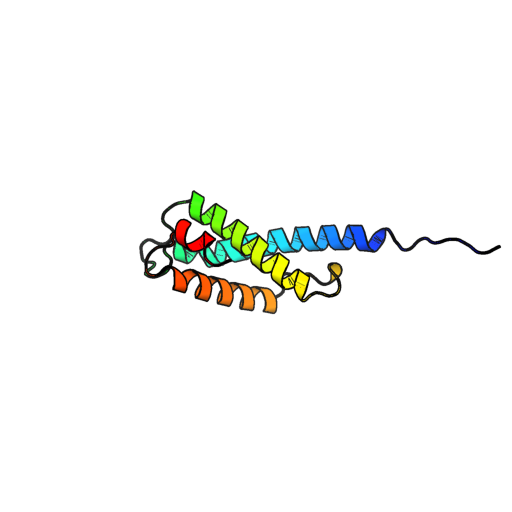DDDDDDDPPPLVVLLVVLLVQLLVVQLVLLLVLCVVLCDPPQQWAREPDPVVSVVVSNVLSVVLSVVVVVVDPGSNPNDPDPVSSVVSSVVVVVLRNVCGRHRDVVVVVVVD

Radius of gyration: 17.91 Å; chains: 1; bounding box: 53×29×52 Å

InterPro domains:
  IPR013257 Set2 Rpb1 interacting domain [PF08236] (23-104)
  IPR038190 Set2 Rpb1 interacting domain superfamily [G3DSA:1.10.1740.100] (2-112)
  IPR042294 Histone-lysine N-methyltransferase SETD2, animal [PTHR46711] (1-112)

Organism: Neovison vison (NCBI:txid452646)